Protein AF-A0AAV9F0V2-F1 (afdb_monomer)

Secondary structure (DSSP, 8-state):
-B-TTSTT-B-------S---SSPP----------S--HHHHGGGB--TTT--HHHHHHHTTHHHHSTTSEEEEEE-SSB-EEEEEE-TT-SS-EEEEEE-----

Mean predicted aligned error: 8.04 Å

InterPro domains:
  IPR016067 S-adenosylmethionine decarboxylase, core [SSF56276] (8-84)
  IPR048283 S-adenosylmethionine decarboxylase-like [PF01536] (8-87)
  IPR048283 S-adenosylmethionine decarboxylase-like [PTHR11570] (7-87)

Organism: Acorus calamus (NCBI:txid4465)

Nearest PDB structures (foldseek):
  1mhm-assembly1_A  TM=8.930E-01  e=3.170E-04  Solanum tuberosum
  1jen-assembly2_C  TM=9.568E-01  e=1.703E-03  Homo sapiens
  3h0v-assembly1_A  TM=9.560E-01  e=2.205E-03  Homo sapiens
  1i7c-assembly1_A  TM=9.638E-01  e=2.678E-03  Homo sapiens
  3dz5-assembly1_A  TM=9.593E-01  e=3.468E-03  Homo sapiens

pLDDT: mean 81.37, std 14.44, range [34.22, 94.75]

Radius of gyration: 17.35 Å; Cα contacts (8 Å, |Δi|>4): 99; chains: 1; bounding box: 41×26×44 Å

Sequence (105 aa):
MSDPMVPNCKWHVYFASNESIFPPPRMVTLEMCMTGLNSESVSVFFKKDDGRNAKQMTKLSEISDIQPEMEICDFEFDPCGYSMARLSPLSTSPWRMGSATRATR

Foldseek 3Di:
DDDPVDPPPDDDDDDDDPDPPVPDDPDDDDDDDDDPDDPVLQVLFADDPPPDFFVSSCVVNVVCVPDVQWDKDKHHDPRGKIWIWTDDPPDPDIDTDDMPDDPDD

Structure (mmCIF, N/CA/C/O backbone):
data_AF-A0AAV9F0V2-F1
#
_entry.id   AF-A0AAV9F0V2-F1
#
loop_
_atom_site.group_PDB
_atom_site.id
_atom_site.type_symbol
_atom_site.label_atom_id
_atom_site.label_alt_id
_atom_site.label_comp_id
_atom_site.label_asym_id
_atom_site.label_entity_id
_atom_site.label_seq_id
_atom_site.pdbx_PDB_ins_code
_atom_site.Cartn_x
_atom_site.Cartn_y
_atom_site.Cartn_z
_atom_site.occupancy
_atom_site.B_iso_or_equiv
_atom_site.auth_seq_id
_atom_site.auth_comp_id
_atom_site.auth_asym_id
_atom_site.auth_atom_id
_atom_site.pdbx_PDB_model_num
ATOM 1 N N . MET A 1 1 ? -0.013 -1.041 -21.531 1.00 81.25 1 MET A N 1
ATOM 2 C CA . MET A 1 1 ? -0.770 -2.311 -21.463 1.00 81.25 1 MET A CA 1
ATOM 3 C C . MET A 1 1 ? -2.180 -2.021 -20.977 1.00 81.25 1 MET A C 1
ATOM 5 O O . MET A 1 1 ? -2.336 -1.185 -20.096 1.00 81.25 1 MET A O 1
ATOM 9 N N . SER A 1 2 ? -3.199 -2.643 -21.564 1.00 82.19 2 SER A N 1
ATOM 10 C CA . SER A 1 2 ? -4.603 -2.403 -21.205 1.00 82.19 2 SER A CA 1
ATOM 11 C C . SER A 1 2 ? -5.461 -3.607 -21.561 1.00 82.19 2 SER A C 1
ATOM 13 O O . SER A 1 2 ? -5.232 -4.213 -22.608 1.00 82.19 2 SER A O 1
ATOM 15 N N . ASP A 1 3 ? -6.463 -3.895 -20.739 1.00 79.94 3 ASP A N 1
ATOM 16 C CA . ASP A 1 3 ? -7.551 -4.794 -21.108 1.00 79.94 3 ASP A CA 1
ATOM 17 C C . ASP A 1 3 ? -8.575 -4.005 -21.949 1.00 79.94 3 ASP A C 1
ATOM 19 O O . ASP A 1 3 ? -9.093 -2.991 -21.471 1.00 79.94 3 ASP A O 1
ATOM 23 N N . PRO A 1 4 ? -8.865 -4.404 -23.202 1.00 77.44 4 PRO A N 1
ATOM 24 C CA . PRO A 1 4 ? -9.863 -3.724 -24.024 1.00 77.44 4 PRO A CA 1
ATOM 25 C C . PRO A 1 4 ? -11.290 -3.806 -23.454 1.00 77.44 4 PRO A C 1
ATOM 27 O O . PRO A 1 4 ? -12.124 -2.988 -23.835 1.00 77.44 4 PRO A O 1
ATOM 30 N N . MET A 1 5 ? -11.574 -4.752 -22.553 1.00 80.00 5 MET A N 1
ATOM 31 C CA . MET A 1 5 ? -12.884 -4.927 -21.916 1.00 80.00 5 MET A CA 1
ATOM 32 C C . MET A 1 5 ? -13.086 -4.025 -20.692 1.00 80.00 5 MET A C 1
ATOM 34 O O . MET A 1 5 ? -14.224 -3.810 -20.277 1.00 80.00 5 MET A O 1
ATOM 38 N N . VAL A 1 6 ? -12.009 -3.463 -20.128 1.00 79.94 6 VAL A N 1
ATOM 39 C CA . VAL A 1 6 ? -12.069 -2.564 -18.965 1.00 79.94 6 VAL A CA 1
ATOM 40 C C . VAL A 1 6 ? -11.588 -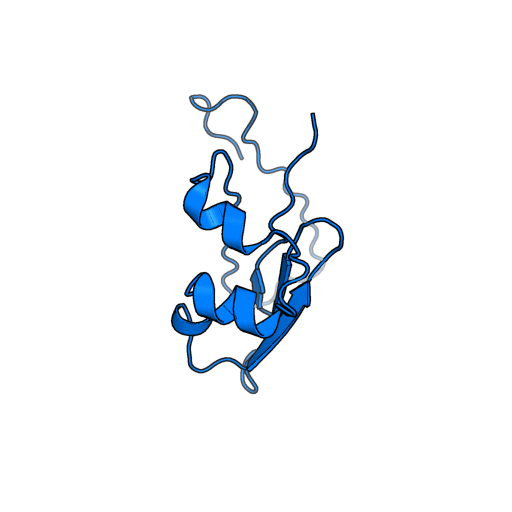1.168 -19.374 1.00 79.94 6 VAL A C 1
ATOM 42 O O . VAL A 1 6 ? -10.397 -0.848 -19.268 1.00 79.94 6 VAL A O 1
ATOM 45 N N . PRO A 1 7 ? -12.493 -0.304 -19.875 1.00 77.00 7 PRO A N 1
ATOM 46 C CA . PRO A 1 7 ? -12.119 1.040 -20.284 1.00 77.00 7 PRO A CA 1
ATOM 47 C C . PRO A 1 7 ? -11.538 1.820 -19.096 1.00 77.00 7 PRO A C 1
ATOM 49 O O . PRO A 1 7 ? -11.979 1.683 -17.960 1.00 77.00 7 PRO A O 1
ATOM 52 N N . ASN A 1 8 ? -10.546 2.667 -19.375 1.00 80.25 8 ASN A N 1
ATOM 53 C CA . ASN A 1 8 ? -9.828 3.508 -18.403 1.00 80.25 8 ASN A CA 1
ATOM 54 C C . ASN A 1 8 ? -8.910 2.784 -17.395 1.00 80.25 8 ASN A C 1
ATOM 56 O O . ASN A 1 8 ? -8.285 3.455 -16.579 1.00 80.25 8 ASN A O 1
ATOM 60 N N . CYS A 1 9 ? -8.719 1.467 -17.501 1.00 85.00 9 CYS A N 1
ATOM 61 C CA . CYS A 1 9 ? -7.668 0.748 -16.773 1.00 85.00 9 CYS A CA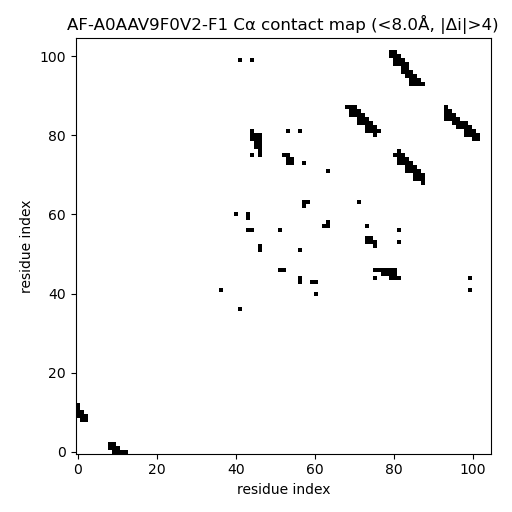 1
ATOM 62 C C . CYS A 1 9 ? -6.466 0.490 -17.693 1.00 85.00 9 CYS A C 1
ATOM 64 O O . CYS A 1 9 ? -6.369 -0.544 -18.357 1.00 85.00 9 CYS A O 1
ATOM 66 N N . LYS A 1 10 ? -5.552 1.465 -17.771 1.00 89.00 10 LYS A N 1
ATOM 67 C CA . LYS A 1 10 ? -4.357 1.393 -18.624 1.00 89.00 10 LYS A CA 1
ATOM 68 C C . LYS A 1 10 ? -3.087 1.594 -17.804 1.00 89.00 10 LYS A C 1
ATOM 70 O O . LYS A 1 10 ? -2.957 2.580 -17.089 1.00 89.00 10 LYS A O 1
ATOM 75 N N . TRP A 1 11 ? -2.126 0.696 -17.986 1.00 90.56 11 TRP A N 1
ATOM 76 C CA . TRP A 1 11 ? -0.761 0.842 -17.488 1.00 90.56 11 TRP A CA 1
ATOM 77 C C . TRP A 1 11 ? 0.108 1.501 -18.556 1.00 90.56 11 TRP A C 1
ATOM 79 O O . TRP A 1 11 ? 0.345 0.924 -19.626 1.00 90.56 11 TRP A O 1
ATOM 89 N N . HIS A 1 12 ? 0.569 2.715 -18.270 1.00 90.88 12 HIS A N 1
ATOM 90 C CA . HIS A 1 12 ? 1.525 3.443 -19.098 1.00 90.88 12 HIS A CA 1
ATOM 91 C C . HIS A 1 12 ? 2.932 3.164 -18.572 1.00 90.88 12 HIS A C 1
ATOM 93 O O . HIS A 1 12 ? 3.245 3.512 -17.440 1.00 90.88 12 HIS A O 1
ATOM 99 N N . VAL A 1 13 ? 3.762 2.511 -19.386 1.00 92.19 13 VAL A N 1
ATOM 100 C CA . VAL A 1 13 ? 5.111 2.091 -18.993 1.00 92.19 13 VAL A CA 1
ATOM 101 C C . VAL A 1 13 ? 6.117 2.817 -19.870 1.00 92.19 13 VAL A C 1
ATOM 103 O O . VAL A 1 13 ? 6.046 2.735 -21.096 1.00 92.19 13 VAL A O 1
ATOM 106 N N . TYR A 1 14 ? 7.049 3.515 -19.231 1.00 92.56 14 TYR A N 1
ATOM 107 C CA . TYR A 1 14 ? 8.238 4.065 -19.865 1.00 92.56 14 TYR A CA 1
ATOM 108 C C . TYR A 1 14 ? 9.456 3.313 -19.336 1.00 92.56 14 TYR A C 1
ATOM 110 O O . TYR A 1 14 ? 9.578 3.104 -18.130 1.00 92.56 14 TYR A O 1
ATOM 118 N N . PHE A 1 15 ? 10.351 2.907 -20.232 1.00 88.81 15 PHE A N 1
ATOM 119 C CA . PHE A 1 15 ? 11.556 2.171 -19.878 1.00 88.81 15 PHE A CA 1
ATOM 120 C C . PHE A 1 15 ? 12.739 2.657 -20.714 1.00 88.81 15 PHE A C 1
ATOM 122 O O . PHE A 1 15 ? 12.622 2.822 -21.927 1.00 88.81 15 PHE A O 1
ATOM 129 N N . ALA A 1 16 ? 13.879 2.852 -20.056 1.00 89.25 16 ALA A N 1
ATOM 130 C CA . ALA A 1 16 ? 15.165 3.141 -20.672 1.00 89.25 16 ALA A CA 1
ATOM 131 C C . ALA A 1 16 ? 16.253 2.386 -19.895 1.00 89.25 16 ALA A C 1
ATOM 133 O O . ALA A 1 16 ? 16.216 2.351 -18.666 1.00 89.25 16 ALA A O 1
ATOM 134 N N . SER A 1 17 ? 17.215 1.785 -20.596 1.00 84.81 17 SER A N 1
ATOM 135 C CA . SER A 1 17 ? 18.357 1.091 -19.989 1.00 84.81 17 SER A CA 1
ATOM 136 C C . SER A 1 17 ? 19.628 1.382 -20.779 1.00 84.81 17 SER A C 1
ATOM 138 O O . SER A 1 17 ? 19.586 1.429 -22.007 1.00 84.81 17 SER A O 1
ATOM 140 N N . ASN A 1 18 ? 20.743 1.558 -20.067 1.00 80.69 18 ASN A N 1
ATOM 141 C CA . ASN A 1 18 ? 22.080 1.701 -20.649 1.00 80.69 18 ASN A CA 1
ATOM 142 C C . ASN A 1 18 ? 22.886 0.386 -20.610 1.00 80.69 18 ASN A C 1
ATOM 144 O O . ASN A 1 18 ? 23.978 0.324 -21.164 1.00 80.69 18 ASN A O 1
ATOM 148 N N . GLU A 1 19 ? 22.378 -0.659 -19.944 1.00 71.12 19 GLU A N 1
ATOM 149 C CA . GLU A 1 19 ? 23.149 -1.870 -19.651 1.00 71.12 19 GLU A CA 1
ATOM 150 C C . GLU A 1 19 ? 22.485 -3.157 -20.148 1.00 71.12 19 GLU A C 1
ATOM 152 O O . GLU A 1 19 ? 21.292 -3.398 -19.934 1.00 71.12 19 GLU A O 1
ATOM 157 N N . SER A 1 20 ? 23.304 -4.029 -20.745 1.00 68.00 20 SER A N 1
ATOM 158 C CA . SER A 1 20 ? 23.030 -5.457 -20.900 1.00 68.00 20 SER A CA 1
ATOM 159 C C . SER A 1 20 ? 23.478 -6.185 -19.628 1.00 68.00 20 SER A C 1
ATOM 161 O O . SER A 1 20 ? 24.549 -6.792 -19.591 1.00 68.00 20 SER A O 1
ATOM 163 N N . ILE A 1 21 ? 22.698 -6.085 -18.552 1.00 66.62 21 ILE A N 1
ATOM 164 C CA . ILE A 1 21 ? 23.019 -6.778 -17.299 1.00 66.62 21 ILE A CA 1
ATOM 165 C C . ILE A 1 21 ? 22.835 -8.283 -17.532 1.00 66.62 21 ILE A C 1
ATOM 167 O O . ILE A 1 21 ? 21.708 -8.756 -17.693 1.00 66.62 21 ILE A O 1
ATOM 171 N N . PHE A 1 22 ? 23.943 -9.028 -17.592 1.00 66.12 22 PHE A N 1
ATOM 172 C CA . PHE A 1 22 ? 23.941 -10.476 -17.796 1.00 66.12 22 PHE A CA 1
ATOM 173 C C . PHE A 1 22 ? 24.670 -11.202 -16.652 1.00 66.12 22 PHE A C 1
ATOM 175 O O . PHE A 1 22 ? 25.862 -10.967 -16.455 1.00 66.12 22 PHE A O 1
ATOM 182 N N . PRO A 1 23 ? 23.996 -12.124 -15.935 1.00 67.56 23 PRO A N 1
ATOM 183 C CA . PRO A 1 23 ? 22.564 -12.425 -16.011 1.00 67.56 23 PRO A CA 1
ATOM 184 C C . PRO A 1 23 ? 21.711 -11.297 -15.395 1.00 67.56 23 PRO A C 1
ATOM 186 O O . PRO A 1 23 ? 22.168 -10.625 -14.469 1.00 67.56 23 PRO A O 1
ATOM 189 N N . PRO A 1 24 ? 20.467 -11.095 -15.861 1.00 69.38 24 PRO A N 1
ATOM 190 C CA . PRO A 1 24 ? 19.586 -10.102 -15.266 1.00 69.38 24 PRO A CA 1
ATOM 191 C C . PRO A 1 24 ? 19.280 -10.469 -13.803 1.00 69.38 24 PRO A C 1
ATOM 193 O O . PRO A 1 24 ? 19.143 -11.657 -13.476 1.00 69.38 24 PRO A O 1
ATOM 196 N N . PRO A 1 25 ? 19.149 -9.476 -12.908 1.00 71.50 25 PRO A N 1
ATOM 197 C CA . PRO A 1 25 ? 18.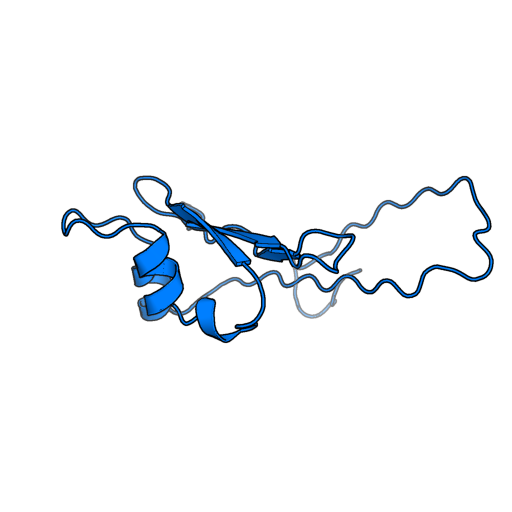743 -9.724 -11.534 1.00 71.50 25 PRO A CA 1
ATOM 198 C C . PRO A 1 25 ? 17.363 -10.392 -11.505 1.00 71.50 25 PRO A C 1
ATOM 200 O O . PRO A 1 25 ? 16.452 -10.011 -12.239 1.00 71.50 25 PRO A O 1
ATOM 203 N N . ARG A 1 26 ? 17.194 -11.389 -10.629 1.00 74.62 26 ARG A N 1
ATOM 204 C CA . ARG A 1 26 ? 15.907 -12.062 -10.393 1.00 74.62 26 ARG A CA 1
ATOM 205 C C . ARG A 1 26 ? 15.013 -11.196 -9.507 1.00 74.62 26 ARG A C 1
ATOM 207 O O . ARG A 1 26 ? 14.765 -11.529 -8.353 1.00 74.62 26 ARG A O 1
ATOM 214 N N . MET A 1 27 ? 14.585 -10.058 -10.040 1.00 76.94 27 MET A N 1
ATOM 215 C CA . MET A 1 27 ? 13.690 -9.126 -9.365 1.00 76.94 27 MET A CA 1
ATOM 216 C C . MET A 1 27 ? 12.303 -9.214 -9.994 1.00 76.94 27 MET A C 1
ATOM 218 O O . MET A 1 27 ? 12.167 -9.201 -11.215 1.00 76.94 27 MET A O 1
ATOM 222 N N . VAL A 1 28 ? 11.279 -9.315 -9.152 1.00 82.94 28 VAL A N 1
ATOM 223 C CA . VAL A 1 28 ? 9.876 -9.291 -9.569 1.00 82.94 28 VAL A CA 1
ATOM 224 C C . VAL A 1 28 ? 9.205 -8.139 -8.840 1.00 82.94 28 VAL A C 1
ATOM 226 O O . VAL A 1 28 ? 9.293 -8.050 -7.617 1.00 82.94 28 VAL A O 1
ATOM 229 N N . THR A 1 29 ? 8.531 -7.274 -9.591 1.00 85.50 29 THR A N 1
ATOM 230 C CA . THR A 1 29 ? 7.707 -6.191 -9.049 1.00 85.50 29 THR A CA 1
ATOM 231 C C . THR A 1 29 ? 6.242 -6.540 -9.288 1.00 85.50 29 THR A C 1
ATOM 233 O O . THR A 1 29 ? 5.850 -6.807 -10.423 1.00 85.50 29 THR A O 1
ATOM 236 N N . LEU A 1 30 ? 5.443 -6.564 -8.218 1.00 87.81 30 LEU A N 1
ATOM 237 C CA . LEU A 1 30 ? 4.000 -6.796 -8.262 1.00 87.81 30 LEU A CA 1
ATOM 238 C C . LEU A 1 30 ? 3.278 -5.515 -7.844 1.00 87.81 30 LEU A C 1
ATOM 240 O O . LEU A 1 30 ? 3.440 -5.058 -6.716 1.00 87.81 30 LEU A O 1
ATOM 244 N N . GLU A 1 31 ? 2.468 -4.961 -8.742 1.00 89.94 31 GLU A N 1
ATOM 245 C CA . GLU A 1 31 ? 1.656 -3.772 -8.478 1.00 89.94 31 GLU A CA 1
ATOM 246 C C . GLU A 1 31 ? 0.170 -4.117 -8.592 1.00 89.94 31 GLU A C 1
ATOM 248 O O . GLU A 1 31 ? -0.264 -4.770 -9.542 1.00 89.94 31 GLU A O 1
ATOM 253 N N . MET A 1 32 ? -0.617 -3.672 -7.611 1.00 89.00 32 MET A N 1
ATOM 254 C CA . MET A 1 32 ? -2.069 -3.836 -7.587 1.00 89.00 32 MET A CA 1
ATOM 255 C C . MET A 1 32 ? -2.731 -2.468 -7.423 1.00 89.00 32 MET A C 1
ATOM 257 O O . MET A 1 32 ? -2.512 -1.783 -6.425 1.00 89.00 32 MET A O 1
ATOM 261 N N . CYS A 1 33 ? -3.572 -2.081 -8.383 1.00 87.88 33 CYS A N 1
ATOM 262 C CA . CYS A 1 33 ? -4.439 -0.909 -8.270 1.00 87.88 33 CYS A CA 1
ATOM 263 C C . CYS A 1 33 ? -5.875 -1.373 -8.031 1.00 87.88 33 CYS A C 1
ATOM 265 O O . CYS A 1 33 ? -6.474 -2.010 -8.895 1.00 87.88 33 CYS A O 1
ATOM 267 N N . MET A 1 34 ? -6.427 -1.046 -6.864 1.00 88.06 34 MET A N 1
ATOM 268 C CA . MET A 1 34 ? -7.771 -1.455 -6.456 1.00 88.06 34 MET A CA 1
ATOM 269 C C . MET A 1 34 ? -8.699 -0.239 -6.406 1.00 88.06 34 MET A C 1
ATOM 271 O O . MET A 1 34 ? -8.333 0.809 -5.880 1.00 88.06 34 MET A O 1
ATOM 275 N N . THR A 1 35 ? -9.912 -0.376 -6.937 1.00 88.06 35 THR A N 1
ATOM 276 C CA . THR A 1 35 ? -10.979 0.635 -6.865 1.00 88.06 35 THR A CA 1
ATOM 277 C C . THR A 1 35 ? -12.289 -0.038 -6.454 1.00 88.06 35 THR A C 1
ATOM 279 O O . THR A 1 35 ? -12.379 -1.264 -6.452 1.00 88.06 35 THR A O 1
ATOM 282 N N . GLY A 1 36 ? -13.301 0.740 -6.053 1.00 89.19 36 GLY A N 1
ATOM 283 C CA . GLY A 1 36 ? -14.602 0.177 -5.660 1.00 89.19 36 GLY A CA 1
ATOM 284 C C . GLY A 1 36 ? -14.544 -0.731 -4.425 1.00 89.19 36 GLY A C 1
ATOM 285 O O . GLY A 1 36 ? -15.322 -1.674 -4.320 1.00 89.19 36 GLY A O 1
ATOM 286 N N . LEU A 1 37 ? -13.606 -0.466 -3.510 1.00 90.50 37 LEU A N 1
ATOM 287 C CA . LEU A 1 37 ? -13.428 -1.232 -2.277 1.00 90.50 37 LEU A CA 1
ATOM 288 C C . LEU A 1 37 ? -14.693 -1.212 -1.403 1.00 90.50 37 LEU A C 1
ATOM 290 O O . LEU A 1 37 ? -15.448 -0.236 -1.395 1.00 90.50 37 LEU A O 1
ATOM 294 N N . ASN A 1 38 ? -14.889 -2.279 -0.625 1.00 93.00 38 ASN A N 1
ATOM 295 C CA . ASN A 1 38 ? -16.006 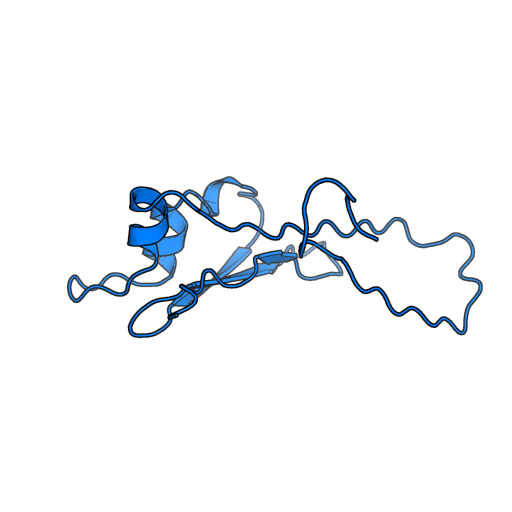-2.399 0.307 1.00 93.00 38 ASN A CA 1
ATOM 296 C C . ASN A 1 38 ? -15.991 -1.256 1.343 1.00 93.00 38 ASN A C 1
ATOM 298 O O . ASN A 1 38 ? -14.962 -0.962 1.953 1.00 93.00 38 ASN A O 1
ATOM 302 N N . SER A 1 39 ? -17.143 -0.615 1.557 1.00 90.88 39 SER A N 1
ATOM 303 C CA . SER A 1 39 ? -17.266 0.551 2.439 1.00 90.88 39 SER A CA 1
ATOM 304 C C . SER A 1 39 ? -16.926 0.267 3.902 1.00 90.88 39 SER A C 1
ATOM 306 O O . SER A 1 39 ? -16.388 1.145 4.572 1.00 90.88 39 SER A O 1
ATOM 308 N N . GLU A 1 40 ? -17.233 -0.933 4.396 1.00 91.38 40 GLU A N 1
ATOM 309 C CA . GLU A 1 40 ? -16.922 -1.361 5.761 1.00 91.38 40 GLU A CA 1
ATOM 310 C C . GLU A 1 40 ? -15.409 -1.489 5.943 1.00 91.38 40 GLU A C 1
ATOM 312 O O . GLU A 1 40 ? -14.848 -0.860 6.840 1.00 91.38 40 GLU A O 1
ATOM 317 N N . SER A 1 41 ? -14.730 -2.177 5.021 1.00 89.38 41 SER A N 1
ATOM 318 C CA . SER A 1 41 ? -13.268 -2.307 5.032 1.00 89.38 41 SER A CA 1
ATOM 319 C C . SER A 1 41 ? -12.571 -0.947 4.918 1.00 89.38 41 SER A C 1
ATOM 321 O O . SER A 1 41 ? -11.627 -0.661 5.650 1.00 89.38 41 SER A O 1
ATOM 323 N N . VAL A 1 42 ? -13.065 -0.058 4.048 1.00 90.69 42 VAL A N 1
ATOM 324 C CA . VAL A 1 42 ? -12.485 1.285 3.864 1.00 90.69 42 VAL A CA 1
ATOM 325 C C . VAL A 1 42 ? -12.713 2.184 5.085 1.00 90.69 42 VAL A C 1
ATOM 327 O O . VAL A 1 42 ? -11.915 3.087 5.337 1.00 90.69 42 VAL A O 1
ATOM 330 N N . SER A 1 43 ? -13.767 1.945 5.875 1.00 91.38 43 SER A N 1
ATOM 331 C CA . SER A 1 43 ? -14.089 2.752 7.062 1.00 91.38 43 SER A CA 1
ATOM 332 C C . SER A 1 43 ? -13.000 2.721 8.143 1.00 91.38 43 SER A C 1
ATOM 334 O O . SER A 1 43 ? -12.929 3.629 8.974 1.00 91.38 43 SER A O 1
ATOM 336 N N . VAL A 1 44 ? -12.135 1.701 8.118 1.00 92.88 44 VAL A N 1
ATOM 337 C CA . VAL A 1 44 ? -10.986 1.563 9.021 1.00 92.88 44 VAL A CA 1
ATOM 338 C C . VAL A 1 44 ? -9.949 2.667 8.787 1.00 92.88 44 VAL A C 1
ATOM 340 O O . VAL A 1 44 ? -9.321 3.102 9.747 1.00 92.88 44 VAL A O 1
ATOM 343 N N . PHE A 1 45 ? -9.824 3.169 7.554 1.00 93.19 45 PHE A N 1
ATOM 344 C CA . PHE A 1 45 ? -8.833 4.180 7.155 1.00 93.19 45 PHE A CA 1
ATOM 345 C C . PHE A 1 45 ? -9.329 5.628 7.296 1.00 93.19 45 PHE A C 1
ATOM 347 O O . PHE A 1 45 ? -8.741 6.558 6.740 1.00 93.19 45 PHE A O 1
ATOM 354 N N . PHE A 1 46 ? -10.434 5.834 8.011 1.00 90.75 46 PHE A N 1
ATOM 355 C CA . PHE A 1 46 ? -10.866 7.159 8.439 1.00 90.75 46 PHE A CA 1
ATOM 356 C C . PHE A 1 46 ? -10.298 7.448 9.811 1.00 90.75 46 PHE A C 1
ATOM 358 O O . PHE A 1 46 ? -10.425 6.624 10.723 1.00 90.75 46 PHE A O 1
ATOM 365 N N . LYS A 1 47 ? -9.724 8.639 9.967 1.00 87.00 47 LYS A N 1
ATOM 366 C CA . LYS A 1 47 ? -9.319 9.096 11.282 1.00 87.00 47 LYS A CA 1
ATOM 367 C C . LYS A 1 47 ? -10.569 9.277 12.134 1.00 87.00 47 LYS A C 1
ATOM 369 O O . LYS A 1 47 ? -11.590 9.780 11.662 1.00 87.00 47 LYS A O 1
ATOM 374 N N . LYS A 1 48 ? -10.502 8.812 13.376 1.00 83.94 48 LYS A N 1
ATOM 375 C CA . LYS A 1 48 ? -11.594 8.936 14.337 1.00 83.94 48 LYS A CA 1
ATOM 376 C C . LYS A 1 48 ? -11.064 9.578 15.607 1.00 83.94 48 LYS A C 1
ATOM 378 O O . LYS A 1 48 ? -9.926 9.335 16.000 1.00 83.94 48 LYS A O 1
ATOM 383 N N . ASP A 1 49 ? -11.919 10.340 16.277 1.00 82.38 49 ASP A N 1
ATOM 384 C CA . ASP A 1 49 ? -11.585 11.015 17.538 1.00 82.38 49 ASP A CA 1
ATOM 385 C C . ASP A 1 49 ? -11.485 10.044 18.733 1.00 82.38 49 ASP A C 1
ATOM 387 O O . ASP A 1 49 ? -11.346 10.461 19.879 1.00 82.38 49 ASP A O 1
ATOM 391 N N . ASP A 1 50 ? -11.535 8.732 18.482 1.00 82.62 50 ASP A N 1
ATOM 392 C CA . ASP A 1 50 ? -11.431 7.666 19.484 1.00 82.62 50 ASP A CA 1
ATOM 393 C C . ASP A 1 50 ? -9.975 7.306 19.841 1.00 82.62 50 ASP A C 1
ATOM 395 O O . ASP A 1 50 ? -9.719 6.290 20.488 1.00 82.62 50 ASP A O 1
ATOM 399 N N . GLY A 1 51 ? -9.018 8.142 19.427 1.00 78.62 51 GLY A N 1
ATOM 400 C CA . GLY A 1 51 ? -7.591 7.949 19.681 1.00 78.62 51 GLY A CA 1
ATOM 401 C C . GLY A 1 51 ? -6.950 6.879 18.801 1.00 78.62 51 GLY A C 1
ATOM 402 O O . GLY A 1 51 ? -5.839 6.437 19.106 1.00 78.62 51 GLY A O 1
ATOM 403 N N . ARG A 1 52 ? -7.631 6.447 17.730 1.00 82.56 52 ARG A N 1
ATOM 404 C CA . ARG A 1 52 ? -7.042 5.517 16.773 1.00 82.56 52 ARG A CA 1
ATOM 405 C C . ARG A 1 52 ? -5.860 6.116 16.030 1.00 82.56 52 ARG A C 1
ATOM 407 O O . ARG A 1 52 ? -5.952 7.242 15.562 1.00 82.56 52 ARG A O 1
ATOM 414 N N . ASN A 1 53 ? -4.798 5.320 15.912 1.00 90.19 53 ASN A N 1
ATOM 415 C CA . ASN A 1 53 ? -3.596 5.654 15.157 1.00 90.19 53 ASN A CA 1
ATOM 416 C C . ASN A 1 53 ? -3.338 4.685 13.984 1.00 90.19 53 ASN A C 1
ATOM 418 O O . ASN A 1 53 ? -3.980 3.634 13.859 1.00 90.19 53 ASN A O 1
ATOM 422 N N . ALA A 1 54 ? -2.325 4.993 13.169 1.00 93.38 54 ALA A N 1
ATOM 423 C CA . ALA A 1 54 ? -1.928 4.195 12.007 1.00 93.38 54 ALA A CA 1
ATOM 424 C C . ALA A 1 54 ? -1.693 2.709 12.341 1.00 93.38 54 ALA A C 1
ATOM 426 O O . ALA A 1 54 ? -2.169 1.830 11.623 1.00 93.38 54 ALA A O 1
ATOM 427 N N . LYS A 1 55 ? -1.070 2.414 13.488 1.00 93.94 55 LYS A N 1
ATOM 428 C CA . LYS A 1 55 ? -0.815 1.041 13.951 1.00 93.94 55 LYS A CA 1
ATOM 429 C C . LYS A 1 55 ? -2.098 0.253 14.199 1.00 93.94 55 LYS A C 1
ATOM 431 O O . LYS A 1 55 ? -2.163 -0.947 13.924 1.00 93.94 55 LYS A O 1
ATOM 436 N N . GLN A 1 56 ? -3.138 0.909 14.708 1.00 94.31 56 GLN A N 1
ATOM 437 C CA . GLN A 1 56 ? -4.453 0.287 14.853 1.00 94.31 56 GLN A CA 1
ATOM 438 C C . GLN A 1 56 ? -5.140 0.098 13.499 1.00 94.31 56 GLN A C 1
ATOM 440 O O . GLN A 1 56 ? -5.758 -0.947 13.307 1.00 94.31 56 GLN A O 1
ATOM 445 N N . MET A 1 57 ? -4.993 1.033 12.551 1.00 94.12 57 MET A N 1
ATOM 446 C CA . MET A 1 57 ? -5.492 0.845 11.180 1.00 94.12 57 MET A CA 1
ATOM 447 C C . MET A 1 57 ? -4.838 -0.371 10.511 1.00 94.12 57 MET A C 1
ATOM 449 O O . MET A 1 57 ? -5.544 -1.207 9.951 1.00 94.12 57 MET A O 1
ATOM 453 N N . THR A 1 58 ? -3.517 -0.529 10.644 1.00 94.75 58 THR A N 1
ATOM 454 C CA . THR A 1 58 ? -2.755 -1.685 10.138 1.00 94.75 58 THR A CA 1
ATOM 455 C C . THR A 1 58 ? -3.281 -3.010 10.688 1.00 94.75 58 THR A C 1
ATOM 457 O O . THR A 1 58 ? -3.442 -3.971 9.941 1.00 94.75 58 THR A O 1
ATOM 460 N N . LYS A 1 59 ? -3.567 -3.065 11.995 1.00 94.25 59 LYS A N 1
ATOM 461 C CA . LYS A 1 59 ? -4.051 -4.284 12.654 1.00 94.25 59 LYS A CA 1
ATOM 462 C C . LYS A 1 59 ? -5.509 -4.603 12.308 1.00 94.25 59 LYS A C 1
ATOM 464 O O . LYS A 1 59 ? -5.834 -5.752 12.056 1.00 94.25 59 LYS A O 1
ATOM 469 N N . LEU A 1 60 ? -6.391 -3.601 12.310 1.00 93.88 60 LEU A N 1
ATOM 470 C CA . LEU A 1 60 ? -7.826 -3.789 12.051 1.00 93.88 60 LEU A CA 1
ATOM 471 C C . LEU A 1 60 ? -8.142 -4.105 10.587 1.00 93.88 60 LEU A C 1
ATOM 473 O O . LEU A 1 60 ? -9.164 -4.717 10.308 1.00 93.88 60 LEU A O 1
ATOM 477 N N . SER A 1 61 ? -7.290 -3.665 9.663 1.00 93.56 61 SER A N 1
ATOM 478 C CA . SER A 1 61 ? -7.404 -3.989 8.237 1.00 93.56 61 SER A CA 1
ATOM 479 C C . SER A 1 61 ? -6.747 -5.317 7.862 1.00 93.56 61 SER A C 1
ATOM 481 O O . SER A 1 61 ? -6.711 -5.646 6.680 1.00 93.56 61 SER A O 1
ATOM 483 N N . GLU A 1 62 ? -6.185 -6.040 8.840 1.00 94.44 62 GLU A N 1
ATOM 484 C CA . GLU A 1 62 ? -5.446 -7.297 8.645 1.00 94.44 62 GLU A CA 1
ATOM 485 C C . GLU A 1 62 ? -4.224 -7.152 7.723 1.00 94.44 62 GLU A C 1
ATOM 487 O O . GLU A 1 62 ? -3.591 -8.134 7.339 1.00 94.44 62 GLU A O 1
ATOM 492 N N . ILE A 1 63 ? -3.817 -5.911 7.415 1.00 94.00 63 ILE A N 1
ATOM 493 C CA . ILE A 1 63 ? -2.616 -5.640 6.628 1.00 94.00 63 ILE A CA 1
ATOM 494 C C . ILE A 1 63 ? -1.415 -6.291 7.310 1.00 94.00 63 ILE A C 1
ATOM 496 O O . ILE A 1 63 ? -0.584 -6.869 6.613 1.00 94.00 63 ILE A O 1
ATOM 500 N N . SER A 1 64 ? -1.332 -6.275 8.648 1.00 92.56 64 SER A N 1
ATOM 501 C CA . SER A 1 64 ? -0.259 -6.936 9.412 1.00 92.56 64 SER A CA 1
ATOM 502 C C . SER A 1 64 ? 0.000 -8.385 8.995 1.00 92.56 64 SER A C 1
ATOM 504 O O . SER A 1 64 ? 1.157 -8.806 8.995 1.00 92.56 64 SER A O 1
ATOM 506 N N . ASP A 1 65 ? -1.034 -9.093 8.551 1.00 93.81 65 ASP A N 1
ATOM 507 C CA . ASP A 1 65 ? -1.017 -10.543 8.382 1.00 93.81 65 ASP A CA 1
ATOM 508 C C . ASP A 1 65 ? -0.645 -10.964 6.950 1.00 93.81 65 ASP A C 1
ATOM 510 O O . ASP A 1 65 ? -0.338 -12.127 6.704 1.00 93.81 65 ASP A O 1
ATOM 514 N N . ILE A 1 66 ? -0.591 -10.011 6.009 1.00 91.56 66 ILE A N 1
ATOM 515 C CA . ILE A 1 66 ? -0.212 -10.256 4.605 1.00 91.56 66 ILE A CA 1
ATOM 516 C C . ILE A 1 66 ? 1.232 -10.764 4.494 1.00 91.56 66 ILE A C 1
ATOM 518 O O . ILE A 1 66 ? 1.524 -11.636 3.678 1.00 91.56 66 ILE A O 1
ATOM 522 N N . GLN A 1 67 ? 2.141 -10.202 5.298 1.00 87.19 67 GLN A N 1
ATOM 523 C CA . GLN A 1 67 ? 3.537 -10.640 5.371 1.00 87.19 67 GLN A CA 1
ATOM 524 C C . GLN A 1 67 ? 4.110 -10.383 6.775 1.00 87.19 67 GLN A C 1
ATOM 526 O O . GLN A 1 67 ? 4.751 -9.345 6.996 1.00 87.19 67 GLN A O 1
ATOM 531 N N . PRO A 1 68 ? 3.842 -11.283 7.736 1.00 87.62 68 PRO A N 1
ATOM 532 C CA . PRO A 1 68 ? 4.111 -11.062 9.159 1.00 87.62 68 PRO A CA 1
ATOM 533 C C . PRO A 1 68 ? 5.590 -10.851 9.511 1.00 87.62 68 PRO A C 1
ATOM 535 O O . PRO A 1 68 ? 5.899 -10.278 10.551 1.00 87.62 68 PRO A O 1
ATOM 538 N N . GLU A 1 69 ? 6.514 -11.307 8.663 1.00 87.00 69 GLU A N 1
ATOM 539 C CA . GLU A 1 69 ? 7.957 -11.274 8.924 1.00 87.00 69 GLU A CA 1
ATOM 540 C C . GLU A 1 69 ? 8.607 -9.915 8.617 1.00 87.00 69 GLU A C 1
ATOM 542 O O . GLU A 1 69 ? 9.783 -9.710 8.921 1.00 87.00 69 GLU A O 1
ATOM 547 N N . MET A 1 70 ? 7.882 -8.993 7.974 1.00 86.69 70 MET A N 1
ATOM 548 C CA . MET A 1 70 ? 8.401 -7.674 7.608 1.00 86.69 70 MET A CA 1
ATOM 549 C C . MET A 1 70 ? 8.049 -6.609 8.640 1.00 86.69 70 MET A C 1
ATOM 551 O O . MET A 1 70 ? 6.937 -6.566 9.164 1.00 86.69 70 MET A O 1
ATOM 555 N N . GLU A 1 71 ? 8.974 -5.675 8.848 1.00 89.56 71 GLU A N 1
ATOM 556 C CA . GLU A 1 71 ? 8.714 -4.495 9.664 1.00 89.56 71 GLU A CA 1
ATOM 557 C C . GLU A 1 71 ? 7.845 -3.497 8.889 1.00 89.56 71 GLU A C 1
ATOM 559 O O . GLU A 1 71 ? 8.093 -3.226 7.710 1.00 89.56 71 GLU A O 1
ATOM 564 N N . ILE A 1 72 ? 6.822 -2.957 9.557 1.00 91.94 72 ILE A N 1
ATOM 565 C CA . ILE A 1 72 ? 5.862 -2.008 8.985 1.00 91.94 72 ILE A CA 1
ATOM 566 C C . ILE A 1 72 ? 6.159 -0.607 9.514 1.00 91.94 72 ILE A C 1
ATOM 568 O O . ILE A 1 72 ? 6.201 -0.385 10.722 1.00 91.94 72 ILE A O 1
ATOM 572 N N . CYS A 1 73 ? 6.289 0.343 8.593 1.00 92.50 73 CYS A N 1
ATOM 573 C CA . CYS A 1 73 ? 6.257 1.773 8.861 1.00 92.50 73 CYS A CA 1
ATOM 574 C C . CYS A 1 73 ? 4.942 2.323 8.300 1.00 92.50 73 CYS A C 1
ATOM 576 O O . CYS A 1 73 ? 4.802 2.468 7.082 1.00 92.50 73 CYS A O 1
ATOM 578 N N . ASP A 1 74 ? 3.964 2.547 9.176 1.00 93.75 74 ASP A N 1
ATOM 579 C CA . ASP A 1 74 ? 2.628 3.020 8.823 1.00 93.75 74 ASP A CA 1
ATOM 580 C C . ASP A 1 74 ? 2.426 4.507 9.139 1.00 93.75 74 ASP A C 1
ATOM 582 O O . ASP A 1 74 ? 3.110 5.109 9.966 1.00 93.75 74 ASP A O 1
ATOM 586 N N . PHE A 1 75 ? 1.495 5.121 8.413 1.00 9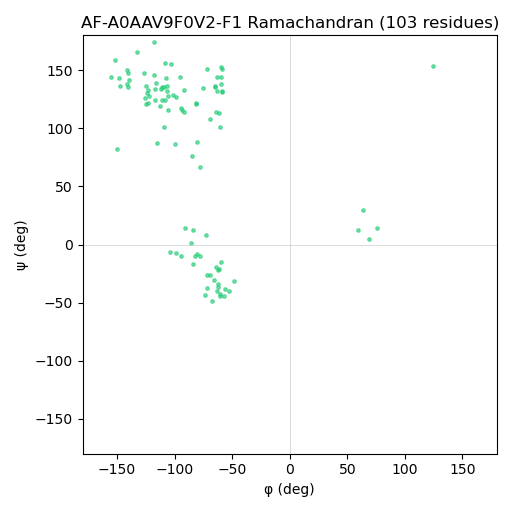2.75 75 PHE A N 1
ATOM 587 C CA . PHE A 1 75 ? 1.146 6.524 8.559 1.00 92.75 75 PHE A CA 1
ATOM 588 C C . PHE A 1 75 ? -0.336 6.739 8.251 1.00 92.75 75 PHE A C 1
ATOM 590 O O . PHE A 1 75 ? -0.861 6.214 7.266 1.00 92.75 75 PHE A O 1
ATOM 597 N N . GLU A 1 76 ? -1.002 7.542 9.076 1.00 92.88 76 GLU A N 1
ATOM 598 C CA . GLU A 1 76 ? -2.402 7.929 8.903 1.00 92.88 76 GLU A CA 1
ATOM 599 C C . GLU A 1 76 ? -2.517 9.391 8.470 1.00 92.88 76 GLU A C 1
ATOM 601 O O . GLU A 1 76 ? -1.760 10.253 8.918 1.00 92.88 76 GLU A O 1
ATOM 606 N N . PHE A 1 77 ? -3.484 9.674 7.604 1.00 91.00 77 PHE A N 1
ATOM 607 C CA . PHE A 1 77 ? -3.765 11.012 7.101 1.00 91.00 77 PHE A CA 1
ATOM 608 C C . PHE A 1 77 ? -5.072 11.557 7.683 1.00 91.00 77 PHE A C 1
ATOM 610 O O . PHE A 1 77 ? -5.970 10.812 8.078 1.00 91.00 77 PHE A O 1
ATOM 617 N N . ASP A 1 78 ? -5.182 12.884 7.702 1.00 87.75 78 ASP A N 1
ATOM 618 C CA . ASP A 1 78 ? -6.344 13.621 8.192 1.00 87.75 78 ASP A CA 1
ATOM 619 C C . ASP A 1 78 ? -7.101 14.276 7.021 1.00 87.75 78 ASP A C 1
ATOM 621 O O . ASP A 1 78 ? -6.454 14.841 6.134 1.00 87.75 78 ASP A O 1
ATOM 625 N N . PRO A 1 79 ? -8.445 14.213 6.969 1.00 89.06 79 PRO A N 1
ATOM 626 C CA . PRO A 1 79 ? -9.349 13.490 7.877 1.00 89.06 79 PRO A CA 1
ATOM 627 C C . PRO A 1 79 ? -9.456 11.981 7.572 1.00 89.06 79 PRO A C 1
ATOM 629 O O . PRO A 1 79 ? -10.083 11.222 8.312 1.00 89.06 79 PRO A O 1
ATOM 632 N N . CYS A 1 80 ? -8.887 11.522 6.457 1.00 89.62 80 CYS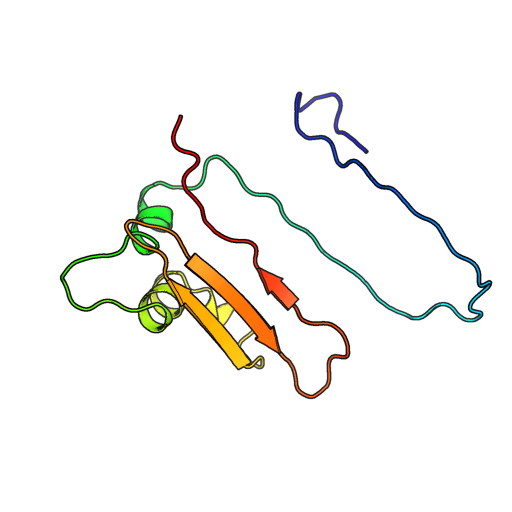 A N 1
ATOM 633 C CA . CYS A 1 80 ? -8.846 10.111 6.092 1.00 89.62 80 CYS A CA 1
ATOM 634 C C . CYS A 1 80 ? -7.628 9.803 5.230 1.00 89.62 80 CYS A C 1
ATOM 636 O O . CYS A 1 80 ? -7.096 10.681 4.548 1.00 89.62 80 CYS A O 1
ATOM 638 N N . GLY A 1 81 ? -7.262 8.529 5.206 1.00 90.12 81 GLY A N 1
ATOM 639 C CA . GLY A 1 81 ? -6.182 8.005 4.396 1.00 90.12 81 GLY A CA 1
ATOM 640 C C . GLY A 1 81 ? -5.155 7.272 5.237 1.00 90.12 81 GLY A C 1
ATOM 641 O O . GLY A 1 81 ? -4.953 7.551 6.416 1.00 90.12 81 GLY A O 1
ATOM 642 N N . TYR A 1 82 ? -4.478 6.334 4.596 1.00 93.75 82 TYR A N 1
ATOM 643 C CA . TYR A 1 82 ? -3.460 5.502 5.215 1.00 93.75 82 TYR A CA 1
ATOM 644 C C . TYR A 1 82 ? -2.400 5.151 4.175 1.00 9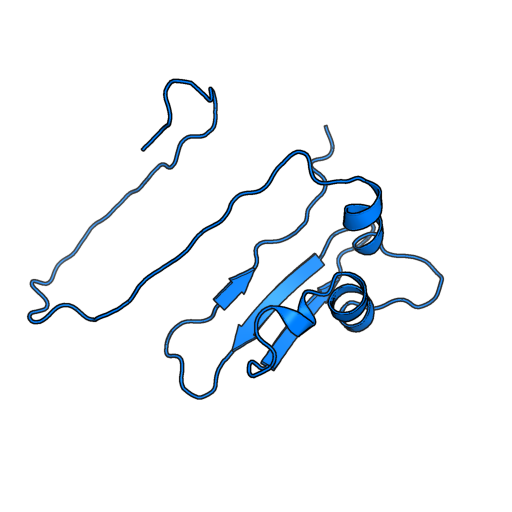3.75 82 TYR A C 1
ATOM 646 O O . TYR A 1 82 ? -2.733 4.945 3.006 1.00 93.75 82 TYR A O 1
ATOM 654 N N . SER A 1 83 ? -1.136 5.088 4.584 1.00 92.88 83 SER A N 1
ATOM 655 C CA . SER A 1 83 ? -0.017 4.617 3.766 1.00 92.88 83 SER A CA 1
ATOM 656 C C . SER A 1 83 ? 0.927 3.792 4.625 1.00 92.88 83 SER A C 1
ATOM 658 O O . SER A 1 83 ? 1.096 4.066 5.811 1.00 92.88 83 SER A O 1
ATOM 660 N N . MET A 1 84 ? 1.568 2.797 4.021 1.00 93.12 84 MET A N 1
ATOM 661 C CA . MET A 1 84 ? 2.607 2.028 4.690 1.00 93.12 84 MET A CA 1
ATOM 662 C C . MET A 1 84 ? 3.756 1.696 3.749 1.00 93.12 84 MET A C 1
ATOM 664 O O . MET A 1 84 ? 3.590 1.506 2.540 1.00 93.12 84 MET A O 1
ATOM 668 N N . ALA A 1 85 ? 4.940 1.572 4.333 1.00 90.69 85 ALA A N 1
ATOM 669 C CA . ALA A 1 85 ? 6.084 0.916 3.726 1.00 90.69 85 ALA A CA 1
ATOM 670 C C . ALA A 1 85 ? 6.484 -0.289 4.578 1.00 90.69 85 ALA A C 1
ATOM 672 O O . ALA A 1 85 ? 6.354 -0.270 5.802 1.00 90.69 85 ALA A O 1
ATOM 673 N N . ARG A 1 86 ? 6.958 -1.344 3.920 1.00 86.81 86 ARG A N 1
ATOM 674 C CA . ARG A 1 86 ? 7.550 -2.502 4.578 1.00 86.81 86 ARG A CA 1
ATOM 675 C C . ARG A 1 86 ? 9.002 -2.633 4.196 1.00 86.81 86 ARG A C 1
ATOM 677 O O . ARG A 1 86 ? 9.372 -2.477 3.028 1.00 86.81 86 ARG A O 1
ATOM 684 N N . LEU A 1 87 ? 9.807 -2.972 5.189 1.00 82.62 87 LEU A N 1
ATOM 685 C CA . LEU A 1 87 ? 11.217 -3.262 5.017 1.00 82.62 87 LEU A CA 1
ATOM 686 C C . LEU A 1 87 ? 11.486 -4.665 5.544 1.00 82.62 87 LEU A C 1
ATOM 688 O O . LEU A 1 87 ? 11.018 -5.063 6.609 1.00 82.62 87 LEU A O 1
ATOM 692 N N . SER A 1 88 ? 12.218 -5.434 4.749 1.00 78.31 88 SER A N 1
ATOM 693 C CA . SER A 1 88 ? 12.848 -6.657 5.220 1.00 78.31 88 SER A CA 1
ATOM 694 C C . SER A 1 88 ? 14.338 -6.362 5.327 1.00 78.31 88 SER A C 1
ATOM 696 O O . SER A 1 88 ? 14.888 -5.791 4.382 1.00 78.31 88 SER A O 1
ATOM 698 N N . PRO A 1 89 ? 15.017 -6.780 6.407 1.00 67.62 89 PRO A N 1
ATOM 699 C CA . PRO A 1 89 ? 16.463 -6.608 6.533 1.00 67.62 89 PRO A CA 1
ATOM 700 C C . PRO A 1 89 ? 17.256 -7.310 5.416 1.00 67.62 89 PRO A C 1
ATOM 702 O O . PRO A 1 89 ? 18.431 -7.019 5.225 1.00 67.62 89 PRO A O 1
ATOM 705 N N . LEU A 1 90 ? 16.621 -8.221 4.667 1.00 66.75 90 LEU A N 1
ATOM 706 C CA . LEU A 1 90 ? 17.224 -8.971 3.564 1.00 66.75 90 LEU A CA 1
ATOM 707 C C . LEU A 1 90 ? 16.806 -8.467 2.173 1.00 66.75 90 LEU A C 1
ATOM 709 O O . LEU A 1 90 ? 17.318 -8.967 1.172 1.00 66.75 90 LEU A O 1
ATOM 713 N N . SER A 1 91 ? 15.868 -7.518 2.077 1.00 64.81 91 SER A N 1
ATOM 714 C CA . SER A 1 91 ? 15.362 -7.041 0.787 1.00 64.81 91 SER A CA 1
ATOM 715 C C . SER A 1 91 ? 16.040 -5.741 0.371 1.00 64.81 91 SER A C 1
ATOM 717 O O . SER A 1 91 ? 16.038 -4.754 1.101 1.00 64.81 91 SER A O 1
ATOM 719 N N . THR A 1 92 ? 16.586 -5.729 -0.843 1.00 58.25 92 THR A N 1
ATOM 720 C CA . THR A 1 92 ? 17.200 -4.551 -1.468 1.00 58.25 92 THR A CA 1
ATOM 721 C C . THR A 1 92 ? 16.177 -3.555 -2.023 1.00 58.25 92 THR A C 1
ATOM 723 O O . THR A 1 92 ? 16.556 -2.444 -2.388 1.00 58.25 92 THR A O 1
ATOM 726 N N . SER A 1 93 ? 14.888 -3.911 -2.073 1.00 59.47 93 SER A N 1
ATOM 727 C CA . SER A 1 93 ? 13.810 -3.060 -2.589 1.00 59.47 93 SER A CA 1
ATOM 728 C C . SER A 1 93 ? 12.685 -2.899 -1.556 1.00 59.47 93 SER A C 1
ATOM 730 O O . SER A 1 93 ? 12.131 -3.909 -1.115 1.00 59.47 93 SER A O 1
ATOM 732 N N . PRO A 1 94 ? 12.287 -1.666 -1.189 1.00 60.00 94 PRO A N 1
ATOM 733 C CA . PRO A 1 94 ? 11.164 -1.449 -0.284 1.00 60.00 94 PRO A CA 1
ATOM 734 C C . PRO A 1 94 ? 9.862 -1.963 -0.901 1.00 60.00 94 PRO A C 1
ATOM 736 O O . PRO A 1 94 ? 9.535 -1.609 -2.035 1.00 60.00 94 PRO A O 1
ATOM 739 N N . TRP A 1 95 ? 9.079 -2.725 -0.138 1.00 62.44 95 TRP A N 1
ATOM 740 C CA . TRP A 1 95 ? 7.697 -3.013 -0.510 1.00 62.44 95 TRP A CA 1
ATOM 741 C C . TRP A 1 95 ? 6.836 -1.821 -0.102 1.00 62.44 95 TRP A C 1
ATOM 743 O O . TRP A 1 95 ? 6.799 -1.434 1.068 1.00 62.44 95 TRP A O 1
ATOM 753 N N . ARG A 1 96 ? 6.148 -1.213 -1.068 1.00 58.16 96 ARG A N 1
ATOM 754 C CA . ARG A 1 96 ? 5.197 -0.126 -0.813 1.00 58.16 96 ARG A CA 1
ATOM 755 C C . ARG A 1 96 ? 3.796 -0.629 -1.098 1.00 58.16 96 ARG A C 1
ATOM 757 O O . ARG A 1 96 ? 3.516 -1.067 -2.208 1.00 58.16 96 ARG A O 1
ATOM 764 N N . MET A 1 97 ? 2.917 -0.523 -0.112 1.00 57.50 97 MET A N 1
ATOM 765 C CA . MET A 1 97 ? 1.485 -0.629 -0.351 1.00 57.50 97 MET A CA 1
ATOM 766 C C . MET A 1 97 ? 0.979 0.800 -0.531 1.00 57.50 97 MET A C 1
ATOM 768 O O . MET A 1 97 ? 1.152 1.642 0.350 1.00 57.50 97 MET A O 1
ATOM 772 N N . GLY A 1 98 ? 0.457 1.088 -1.723 1.00 54.97 98 GLY A N 1
ATOM 773 C CA . GLY A 1 98 ? -0.025 2.417 -2.087 1.00 54.97 98 GLY A CA 1
ATOM 774 C C . GLY A 1 98 ? -1.147 2.898 -1.169 1.00 54.97 98 GLY A C 1
ATOM 775 O O . GLY A 1 98 ? -1.889 2.106 -0.591 1.00 54.97 98 GLY A O 1
ATOM 776 N N . SER A 1 99 ? -1.245 4.219 -1.041 1.00 52.00 99 SER A N 1
ATOM 777 C CA . SER A 1 99 ? -2.174 4.902 -0.149 1.00 52.00 99 SER A CA 1
ATOM 778 C C . SER A 1 99 ? -3.634 4.553 -0.444 1.00 52.00 99 SER A C 1
ATOM 780 O O . SER A 1 99 ? -4.080 4.692 -1.584 1.00 52.00 99 SER A O 1
ATOM 782 N N . ALA A 1 100 ? -4.406 4.203 0.584 1.00 53.53 100 ALA A N 1
ATOM 783 C CA . ALA A 1 100 ? -5.860 4.148 0.485 1.00 53.53 100 ALA A CA 1
ATOM 784 C C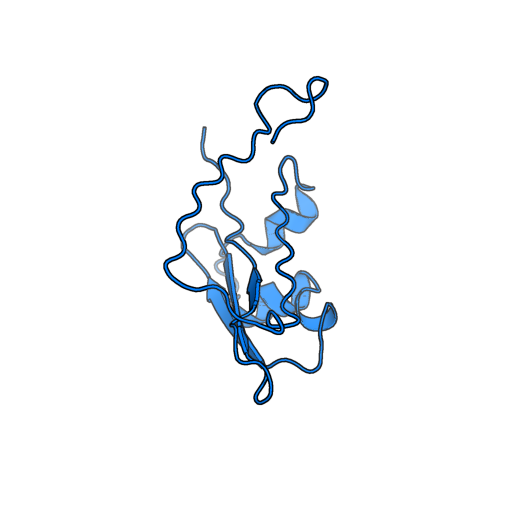 . ALA A 1 100 ? -6.419 5.571 0.624 1.00 53.53 100 ALA A C 1
ATOM 786 O O . ALA A 1 100 ? -6.709 6.025 1.726 1.00 53.53 100 ALA A O 1
ATOM 787 N N . THR A 1 101 ? -6.539 6.313 -0.475 1.00 46.12 101 THR A N 1
ATOM 788 C CA . THR A 1 101 ? -7.219 7.614 -0.491 1.00 46.12 101 THR A CA 1
ATOM 789 C C . THR A 1 101 ? -8.613 7.457 -1.079 1.00 46.12 101 THR A C 1
ATOM 791 O O . THR A 1 101 ? -8.802 6.908 -2.166 1.00 46.12 101 THR A O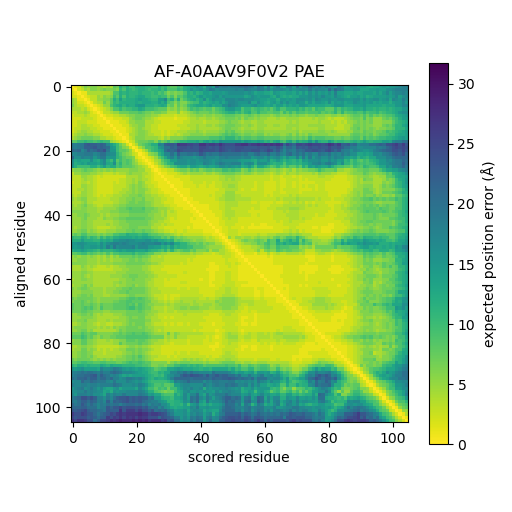 1
ATOM 794 N N . ARG A 1 102 ? -9.632 7.961 -0.372 1.00 43.06 102 ARG A N 1
ATOM 795 C CA . ARG A 1 102 ? -10.924 8.208 -1.009 1.00 43.06 102 ARG A CA 1
ATOM 796 C C . ARG A 1 102 ? -10.681 9.290 -2.060 1.00 43.06 102 ARG A C 1
ATOM 798 O O . ARG A 1 102 ? -10.366 10.420 -1.705 1.00 43.06 102 ARG A O 1
ATOM 805 N N . ALA A 1 103 ? -10.835 8.952 -3.338 1.00 39.72 103 ALA A N 1
ATOM 806 C CA . ALA A 1 103 ? -11.019 9.959 -4.370 1.00 39.72 103 ALA A CA 1
ATOM 807 C C . ALA A 1 103 ? -12.303 10.725 -4.019 1.00 39.72 103 ALA A C 1
ATOM 809 O O . ALA A 1 103 ? -13.411 10.214 -4.195 1.00 39.72 103 ALA A O 1
ATOM 810 N N . THR A 1 104 ? -12.165 11.910 -3.432 1.00 35.44 104 THR A N 1
ATOM 811 C CA . THR A 1 104 ? -13.254 12.881 -3.401 1.00 35.44 104 THR A CA 1
ATOM 812 C C . THR A 1 104 ? -13.566 13.212 -4.855 1.00 35.44 104 THR A C 1
ATOM 814 O O . THR A 1 104 ? -12.701 13.726 -5.565 1.00 35.44 104 THR A O 1
ATOM 817 N N . ARG A 1 105 ? -14.760 12.826 -5.311 1.00 34.22 105 ARG A N 1
ATOM 818 C CA . ARG A 1 105 ? -15.371 13.476 -6.471 1.00 34.22 105 ARG A CA 1
ATOM 819 C C . ARG A 1 105 ? -15.570 14.953 -6.174 1.00 34.22 105 ARG A C 1
ATOM 821 O O . ARG A 1 105 ? -15.893 15.254 -5.002 1.00 34.22 105 ARG A O 1
#

Solvent-accessible surface area (backbone atoms only — not comparable to full-atom values): 7061 Å² total; per-residue (Å²): 93,63,54,89,89,45,82,93,54,65,53,86,83,86,88,87,80,95,71,88,61,80,79,65,78,96,74,84,87,88,86,85,91,85,74,91,70,58,67,73,71,56,55,56,40,42,60,51,96,83,74,66,50,35,70,54,37,36,56,77,66,48,54,53,69,78,53,69,90,43,49,76,51,65,41,64,37,85,72,47,18,36,38,40,38,34,47,45,102,86,53,95,64,78,48,69,54,78,62,57,63,82,80,77,125